Protein AF-A0A3N5Z2H6-F1 (afdb_monomer_lite)

Foldseek 3Di:
DDPVVVVVVVVVLVVQCLVCLQALPLVSNLVSFPHSVCQQAHATPPVQFHNLLNSLQRHDPVSNLVSVVVPHQQQRQTPVRGGSLVSLVVLCDDDPPDDRDPCSVVSNVSSVD

Radius of gyration: 14.47 Å; chains: 1; bounding box: 38×26×45 Å

Secondary structure (DSSP, 8-state):
--HHHHHHHHHHHHHHHHHHHHHT-HHHHHHHSS-GGGTTTSB--TTT-BHHHHHHHHS-HHHHHHHHHTT--TT---TTS--HHHHHHHTTS--TTS---S-HHHHHHHH--

pLDDT: mean 89.95, std 7.91, range [64.0, 97.81]

Structure (mmCIF, N/CA/C/O backbone):
data_AF-A0A3N5Z2H6-F1
#
_entry.id   AF-A0A3N5Z2H6-F1
#
loop_
_atom_site.group_PDB
_atom_site.id
_atom_site.type_symbol
_atom_site.label_atom_id
_atom_site.label_alt_id
_atom_site.label_comp_id
_atom_site.label_asym_id
_atom_site.label_entity_id
_atom_site.label_seq_id
_atom_site.pdbx_PDB_ins_code
_atom_site.Cartn_x
_atom_site.Cartn_y
_atom_site.Cartn_z
_atom_site.occupancy
_atom_site.B_iso_or_equiv
_atom_site.auth_seq_id
_atom_site.auth_comp_id
_atom_site.auth_asym_id
_atom_site.auth_atom_id
_atom_site.pdbx_PDB_model_num
ATOM 1 N N . MET A 1 1 ? -7.488 12.438 28.909 1.00 64.00 1 MET A N 1
ATOM 2 C CA . MET A 1 1 ? -6.252 11.927 28.304 1.00 64.00 1 MET A CA 1
ATOM 3 C C . MET A 1 1 ? -5.273 13.080 28.284 1.00 64.00 1 MET A C 1
ATOM 5 O O . MET A 1 1 ? -5.690 14.200 28.003 1.00 64.00 1 MET A O 1
ATOM 9 N N . THR A 1 2 ? -4.047 12.864 28.740 1.00 84.81 2 THR A N 1
ATOM 10 C CA . THR A 1 2 ? -3.007 13.895 28.723 1.00 84.81 2 THR A CA 1
ATOM 11 C C . THR A 1 2 ? -2.402 14.006 27.317 1.00 84.81 2 THR A C 1
ATOM 13 O O . THR A 1 2 ? -2.439 13.036 26.559 1.00 84.81 2 THR A O 1
ATOM 16 N N . PRO A 1 3 ? -1.786 15.147 26.958 1.00 84.19 3 PRO A N 1
ATOM 17 C CA . PRO A 1 3 ? -1.089 15.288 25.676 1.00 84.19 3 PRO A CA 1
ATOM 18 C C . PRO A 1 3 ? 0.053 14.277 25.469 1.00 84.19 3 PRO A C 1
ATOM 20 O O . PRO A 1 3 ? 0.494 14.055 24.347 1.00 84.19 3 PRO A O 1
ATOM 23 N N . GLU A 1 4 ? 0.583 13.699 26.549 1.00 82.81 4 GLU A N 1
ATOM 24 C CA . GLU A 1 4 ? 1.597 12.640 26.502 1.00 82.81 4 GLU A CA 1
ATOM 25 C C . GLU A 1 4 ? 0.981 11.279 26.172 1.00 82.81 4 GLU A C 1
ATOM 27 O O . GLU A 1 4 ? 1.505 10.569 25.317 1.00 82.81 4 GLU A O 1
ATOM 32 N N . GLU A 1 5 ? -0.158 10.954 26.786 1.00 85.88 5 GLU A N 1
ATOM 33 C CA . GLU A 1 5 ? -0.917 9.730 26.507 1.00 85.88 5 GLU A CA 1
ATOM 34 C C . GLU A 1 5 ? -1.391 9.676 25.047 1.00 85.88 5 GLU A C 1
ATOM 36 O O . GLU A 1 5 ? -1.283 8.631 24.410 1.00 85.88 5 GLU A O 1
ATOM 41 N N . GLU A 1 6 ? -1.843 10.806 24.492 1.00 84.31 6 GLU A N 1
ATOM 42 C CA . GLU A 1 6 ? -2.254 10.910 23.082 1.00 84.31 6 GLU A CA 1
ATOM 43 C C . GLU A 1 6 ? -1.101 10.616 22.114 1.00 84.31 6 GLU A C 1
ATOM 45 O O . GLU A 1 6 ? -1.266 9.847 21.168 1.00 84.31 6 GLU A O 1
ATOM 50 N N . ARG A 1 7 ? 0.092 11.173 22.368 1.00 84.06 7 ARG A N 1
ATOM 51 C CA . ARG A 1 7 ? 1.273 10.926 21.524 1.00 84.06 7 ARG A CA 1
ATOM 52 C C . ARG A 1 7 ? 1.747 9.478 21.590 1.00 84.06 7 ARG A C 1
ATOM 54 O O . ARG A 1 7 ? 2.150 8.936 20.564 1.00 84.06 7 ARG A O 1
ATOM 61 N N . CYS A 1 8 ? 1.715 8.859 22.771 1.00 87.25 8 CYS A N 1
ATOM 62 C CA . CYS A 1 8 ? 2.058 7.444 22.913 1.00 87.25 8 CYS A CA 1
ATOM 63 C C . CYS A 1 8 ? 1.073 6.553 22.149 1.00 87.25 8 CYS A C 1
ATOM 65 O O . CYS A 1 8 ? 1.507 5.688 21.394 1.00 87.25 8 CYS A O 1
ATOM 67 N N . ALA A 1 9 ? -0.234 6.799 22.286 1.00 86.81 9 ALA A N 1
ATOM 68 C CA . ALA A 1 9 ? -1.255 6.020 21.590 1.00 86.81 9 ALA A CA 1
ATOM 69 C C . ALA A 1 9 ? -1.117 6.106 20.058 1.00 86.81 9 ALA A C 1
ATOM 71 O O . ALA A 1 9 ? -1.240 5.091 19.370 1.00 86.81 9 ALA A O 1
ATOM 72 N N . GLU A 1 10 ? -0.809 7.292 19.527 1.00 87.25 10 GLU A N 1
ATOM 73 C CA . GLU A 1 10 ? -0.584 7.487 18.091 1.00 87.25 10 GLU A CA 1
ATOM 74 C C . GLU A 1 10 ? 0.675 6.757 17.597 1.00 87.25 10 GLU A C 1
ATOM 76 O O . GLU A 1 10 ? 0.653 6.096 16.558 1.00 87.25 10 GLU A O 1
ATOM 81 N N . ALA A 1 11 ? 1.765 6.796 18.371 1.00 88.31 11 ALA A N 1
ATOM 82 C CA . ALA A 1 11 ? 2.988 6.067 18.044 1.00 88.31 11 ALA A CA 1
ATOM 83 C C . ALA A 1 11 ? 2.769 4.543 18.028 1.00 88.31 11 ALA A C 1
ATOM 85 O O . ALA A 1 11 ? 3.215 3.867 17.102 1.00 88.31 11 ALA A O 1
ATOM 86 N N . GLU A 1 12 ? 2.035 4.004 19.005 1.00 91.31 12 GLU A N 1
ATOM 87 C CA . GLU A 1 12 ? 1.688 2.578 19.049 1.00 91.31 12 GLU A CA 1
ATOM 88 C C . GLU A 1 12 ? 0.792 2.154 17.881 1.00 91.31 12 GLU 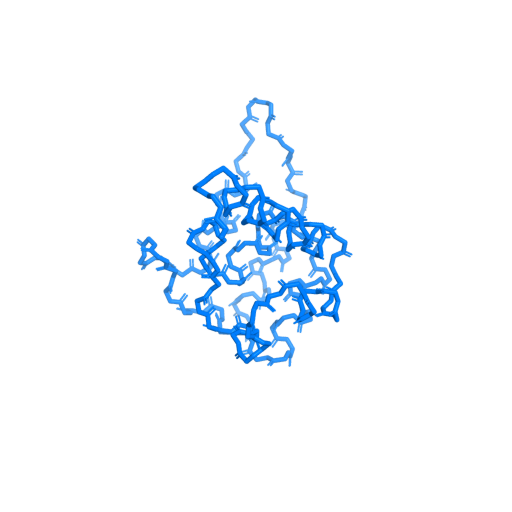A C 1
ATOM 90 O O . GLU A 1 12 ? 0.890 1.027 17.388 1.00 91.31 12 GLU A O 1
ATOM 95 N N . LYS A 1 13 ? -0.124 3.027 17.449 1.00 91.50 13 LYS A N 1
ATOM 96 C CA . LYS A 1 13 ? -0.964 2.784 16.273 1.00 91.50 13 LYS A CA 1
ATOM 97 C C . LYS A 1 13 ? -0.108 2.735 15.009 1.00 91.50 13 LYS A C 1
ATOM 99 O O . LYS A 1 13 ? -0.224 1.784 14.237 1.00 91.50 13 LYS A O 1
ATOM 104 N N . LEU A 1 14 ? 0.790 3.704 14.832 1.00 92.94 14 LEU A N 1
ATOM 105 C CA . LEU A 1 14 ? 1.719 3.736 13.704 1.00 92.94 14 LEU A CA 1
ATOM 106 C C . LEU A 1 14 ? 2.615 2.491 13.669 1.00 92.94 14 LEU A C 1
ATOM 108 O O . LEU A 1 14 ? 2.816 1.917 1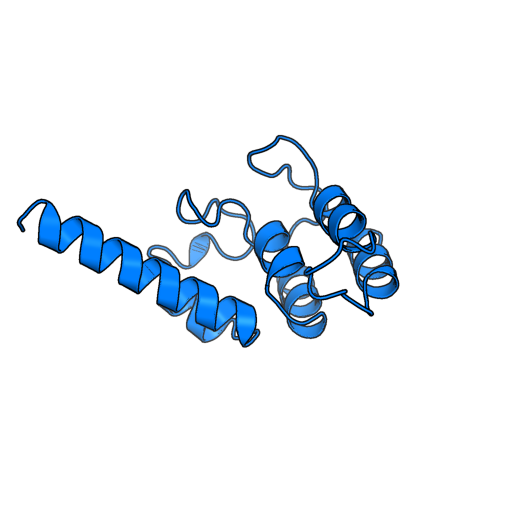2.602 1.00 92.94 14 LEU A O 1
ATOM 112 N N . GLU A 1 15 ? 3.118 2.042 14.820 1.00 94.62 15 GLU A N 1
ATOM 113 C CA . GLU A 1 15 ? 3.925 0.822 14.921 1.00 94.62 15 GLU A CA 1
ATOM 114 C C . GLU A 1 15 ? 3.139 -0.421 14.481 1.00 94.62 15 GLU A C 1
ATOM 116 O O . GLU A 1 15 ? 3.653 -1.246 13.723 1.00 94.62 15 GLU A O 1
ATOM 121 N N . ARG A 1 16 ? 1.868 -0.534 14.889 1.00 96.12 16 ARG A N 1
ATOM 122 C CA . ARG A 1 16 ? 0.982 -1.628 14.460 1.00 96.12 16 ARG A CA 1
ATOM 123 C C . ARG A 1 16 ? 0.729 -1.608 12.955 1.00 96.12 16 ARG A C 1
ATOM 125 O O . ARG A 1 16 ? 0.760 -2.664 12.324 1.00 96.12 16 ARG A O 1
ATOM 132 N N . ILE A 1 17 ? 0.505 -0.425 12.382 1.00 95.62 17 ILE A N 1
ATOM 133 C CA . ILE A 1 17 ? 0.340 -0.261 10.934 1.00 95.62 17 ILE A CA 1
ATOM 134 C C . ILE A 1 17 ? 1.629 -0.671 10.212 1.00 95.62 17 ILE A C 1
ATOM 136 O O . ILE A 1 17 ? 1.582 -1.488 9.293 1.00 95.62 17 ILE A O 1
ATOM 140 N N . ASP A 1 18 ? 2.787 -0.171 10.649 1.00 95.75 18 ASP A N 1
ATOM 141 C CA . ASP A 1 18 ? 4.075 -0.503 10.039 1.00 95.75 18 ASP A CA 1
ATOM 142 C C . ASP A 1 18 ? 4.389 -2.004 10.101 1.00 95.75 18 ASP A C 1
ATOM 144 O O . ASP A 1 18 ? 4.825 -2.591 9.109 1.00 95.75 18 ASP A O 1
ATOM 148 N N . GLU A 1 19 ? 4.138 -2.651 11.240 1.00 97.19 19 GLU A N 1
ATOM 149 C CA . GLU A 1 19 ? 4.302 -4.099 11.377 1.00 97.19 19 GLU A CA 1
ATOM 150 C C . GLU A 1 19 ? 3.401 -4.856 10.393 1.00 97.19 19 GLU A C 1
ATOM 152 O O . GLU A 1 19 ? 3.876 -5.776 9.723 1.00 97.19 19 GLU A O 1
ATOM 157 N N . ALA A 1 20 ? 2.137 -4.450 10.232 1.00 97.56 20 ALA A N 1
ATOM 158 C CA . ALA A 1 20 ? 1.233 -5.068 9.265 1.00 97.56 20 ALA A CA 1
ATOM 159 C C . ALA A 1 20 ? 1.755 -4.944 7.823 1.00 97.56 20 ALA A C 1
ATOM 161 O O . ALA A 1 20 ? 1.778 -5.934 7.086 1.00 97.56 20 ALA A O 1
ATOM 162 N N . PHE A 1 21 ? 2.264 -3.768 7.435 1.00 96.94 21 PHE A N 1
ATOM 163 C CA . PHE A 1 21 ? 2.895 -3.575 6.127 1.00 96.94 21 PHE A CA 1
ATOM 164 C C . PHE A 1 21 ? 4.144 -4.440 5.955 1.00 96.94 21 PHE A C 1
ATOM 166 O O . PHE A 1 21 ? 4.286 -5.093 4.918 1.00 96.94 21 PHE A O 1
ATOM 173 N N . ARG A 1 22 ? 5.042 -4.484 6.944 1.00 96.00 22 ARG A N 1
ATOM 174 C CA . ARG A 1 22 ? 6.273 -5.289 6.866 1.00 96.00 22 ARG A CA 1
ATOM 175 C C . ARG A 1 22 ? 5.984 -6.784 6.754 1.00 96.00 22 ARG A C 1
ATOM 177 O O . ARG A 1 22 ? 6.683 -7.482 6.022 1.00 96.00 22 ARG A O 1
ATOM 184 N N . ARG A 1 23 ? 4.946 -7.271 7.440 1.00 97.38 23 ARG A N 1
ATOM 185 C CA . ARG A 1 23 ? 4.485 -8.668 7.353 1.00 97.38 23 ARG A CA 1
ATOM 186 C C . ARG A 1 23 ? 3.711 -8.968 6.071 1.00 97.38 23 ARG A C 1
ATOM 188 O O . ARG A 1 23 ? 3.640 -10.127 5.674 1.00 97.38 23 ARG A O 1
ATOM 195 N N . GLY A 1 24 ? 3.132 -7.947 5.443 1.00 97.06 24 GLY A N 1
ATOM 196 C CA . GLY A 1 24 ? 2.190 -8.115 4.344 1.00 97.06 24 GLY A CA 1
ATOM 197 C C . GLY A 1 24 ? 0.853 -8.705 4.800 1.00 97.06 24 GLY A C 1
ATOM 198 O O . GLY A 1 24 ? 0.288 -9.554 4.115 1.00 97.06 24 GLY A O 1
ATOM 199 N N . ASP A 1 25 ? 0.378 -8.296 5.975 1.00 97.81 25 ASP A N 1
ATOM 200 C CA . ASP A 1 25 ? -0.824 -8.830 6.612 1.00 97.81 25 ASP A CA 1
ATOM 201 C C . ASP A 1 25 ? -1.994 -7.850 6.446 1.00 97.81 25 ASP A C 1
ATOM 203 O O . ASP A 1 25 ? -2.079 -6.821 7.120 1.00 97.81 25 ASP A O 1
ATOM 207 N N . LEU A 1 26 ? -2.887 -8.159 5.500 1.00 96.69 26 LEU A N 1
ATOM 208 C CA . LEU A 1 26 ? -4.009 -7.291 5.138 1.00 96.69 26 LEU A CA 1
ATOM 209 C C . LEU A 1 26 ? -5.040 -7.180 6.265 1.00 96.69 26 LEU A C 1
ATOM 211 O O . LEU A 1 26 ? -5.635 -6.118 6.455 1.00 96.69 26 LEU A O 1
ATOM 215 N N . ASP A 1 27 ? -5.251 -8.262 7.009 1.00 96.75 27 ASP A N 1
ATOM 216 C CA . ASP A 1 27 ? -6.226 -8.293 8.093 1.00 96.75 27 ASP A CA 1
ATOM 217 C C . ASP A 1 27 ? -5.690 -7.535 9.308 1.00 96.75 27 ASP A C 1
ATOM 219 O O . ASP A 1 27 ? -6.411 -6.721 9.891 1.00 96.75 27 ASP A O 1
ATOM 223 N N . ALA A 1 28 ? -4.401 -7.700 9.630 1.00 97.00 28 ALA A N 1
ATOM 224 C CA . ALA A 1 28 ? -3.741 -6.885 10.644 1.00 97.00 28 ALA A CA 1
ATOM 225 C C . ALA A 1 28 ? -3.725 -5.399 10.260 1.00 97.00 28 ALA A C 1
ATOM 227 O O . ALA A 1 28 ? -3.972 -4.554 11.118 1.00 97.00 28 ALA A O 1
ATOM 228 N N . LEU A 1 29 ? -3.503 -5.069 8.981 1.00 96.69 29 LEU A N 1
ATOM 229 C CA . LEU A 1 29 ? -3.548 -3.686 8.502 1.00 96.69 29 LEU A CA 1
ATOM 230 C C . LEU A 1 29 ? -4.937 -3.079 8.719 1.00 96.69 29 LEU A C 1
ATOM 232 O O . LEU A 1 29 ? -5.050 -2.004 9.304 1.00 96.69 29 LEU A O 1
ATOM 236 N N . ARG A 1 30 ? -5.999 -3.784 8.309 1.00 95.50 30 ARG A N 1
ATOM 237 C CA . ARG A 1 30 ? -7.391 -3.350 8.517 1.00 95.50 30 ARG A CA 1
ATOM 238 C C . ARG A 1 30 ? -7.748 -3.194 9.994 1.00 95.50 30 ARG A C 1
ATOM 240 O O . ARG A 1 30 ? -8.527 -2.310 10.322 1.00 95.50 30 ARG A O 1
ATOM 247 N N . ALA A 1 31 ? -7.195 -4.031 10.869 1.00 95.56 31 ALA A N 1
ATOM 248 C CA . ALA A 1 31 ? -7.405 -3.934 12.311 1.00 95.56 31 ALA A CA 1
ATOM 249 C C . ALA A 1 31 ? -6.601 -2.796 12.969 1.00 95.56 31 ALA A C 1
ATOM 251 O O . ALA A 1 31 ? -7.001 -2.293 14.017 1.00 95.56 31 ALA A O 1
ATOM 252 N N . ALA A 1 32 ? -5.459 -2.417 12.387 1.00 93.81 32 ALA A N 1
ATOM 253 C CA . ALA A 1 32 ? -4.580 -1.378 12.916 1.00 93.81 32 ALA A CA 1
ATOM 254 C C . ALA A 1 32 ? -5.018 0.040 12.516 1.00 93.81 32 ALA A C 1
ATOM 256 O O . ALA A 1 32 ? -4.811 0.984 13.282 1.00 93.81 32 ALA A O 1
ATOM 257 N N . VAL A 1 33 ? -5.625 0.206 11.336 1.00 92.06 33 VAL A N 1
ATOM 258 C CA . VAL A 1 33 ? -6.175 1.500 10.909 1.00 92.06 33 VAL A CA 1
ATOM 259 C C . VAL A 1 33 ? -7.451 1.843 11.682 1.00 92.06 33 VAL A C 1
ATOM 261 O O . VAL A 1 33 ? -8.235 0.972 12.048 1.00 92.06 33 VAL A O 1
ATOM 264 N N . GLY A 1 34 ? -7.679 3.139 11.918 1.00 87.69 34 GLY A N 1
ATOM 265 C CA . GLY A 1 34 ? -8.878 3.607 12.628 1.00 87.69 34 GLY A CA 1
ATOM 266 C C . GLY A 1 34 ? -10.177 3.410 11.837 1.00 87.69 34 GLY A C 1
ATOM 267 O O . GLY A 1 34 ? -11.233 3.214 12.433 1.00 87.69 34 GLY A O 1
ATOM 268 N N . ASP A 1 35 ? -10.092 3.432 10.506 1.00 91.31 35 ASP A N 1
ATOM 269 C CA . ASP A 1 35 ? -11.198 3.149 9.593 1.00 91.31 35 ASP A CA 1
ATOM 270 C C . ASP A 1 35 ? -10.732 2.147 8.521 1.00 91.31 35 ASP A C 1
ATOM 272 O O . ASP A 1 35 ? -9.943 2.516 7.651 1.00 91.31 35 ASP A O 1
ATOM 276 N N . PRO A 1 36 ? -11.207 0.888 8.539 1.00 92.62 36 PRO A N 1
ATOM 277 C CA . PRO A 1 36 ? -10.831 -0.118 7.546 1.00 92.62 36 PRO A CA 1
ATOM 278 C C . PRO A 1 36 ? -11.205 0.244 6.102 1.00 92.62 36 PRO A C 1
ATOM 280 O O . PRO A 1 36 ? -10.624 -0.319 5.173 1.00 92.62 36 PRO A O 1
ATOM 283 N N . SER A 1 37 ? -12.160 1.160 5.893 1.00 91.62 37 SER A N 1
ATOM 284 C CA . SER A 1 37 ? -12.614 1.570 4.558 1.00 91.62 37 SER A CA 1
ATOM 285 C C . SER A 1 37 ? -11.553 2.341 3.767 1.00 91.62 37 SER A C 1
ATOM 287 O O . SER A 1 37 ? -11.631 2.414 2.541 1.00 91.62 37 SER A O 1
ATOM 289 N N . VAL A 1 38 ? -10.516 2.849 4.446 1.00 91.31 38 VAL A N 1
ATOM 290 C CA . VAL A 1 38 ? -9.377 3.502 3.789 1.00 91.31 38 VAL A CA 1
ATOM 291 C C . VAL A 1 38 ? -8.476 2.508 3.054 1.00 91.31 38 VAL A C 1
ATOM 293 O O . VAL A 1 38 ? -7.664 2.909 2.230 1.00 91.31 38 VAL A O 1
ATOM 296 N N . VAL A 1 39 ? -8.596 1.202 3.300 1.00 94.62 39 VAL A N 1
ATOM 297 C CA . VAL A 1 39 ? -7.801 0.196 2.587 1.00 94.62 39 VAL A CA 1
ATOM 298 C C . VAL A 1 39 ? -8.543 -0.232 1.309 1.00 94.62 39 VAL A C 1
ATOM 300 O O . VAL A 1 39 ? -9.668 -0.720 1.419 1.00 94.62 39 VAL A O 1
ATOM 303 N N . PRO A 1 40 ? -7.943 -0.144 0.103 1.00 94.94 40 PRO A N 1
ATOM 304 C CA . PRO A 1 40 ? -6.548 0.223 -0.172 1.00 94.94 40 PRO A CA 1
ATOM 305 C C . PRO A 1 40 ? -6.313 1.662 -0.680 1.00 94.94 40 PRO A C 1
ATOM 307 O O . PRO A 1 40 ? -5.164 2.012 -0.922 1.00 94.94 40 PRO A O 1
ATOM 310 N N . ASN A 1 41 ? -7.350 2.479 -0.903 1.00 92.25 41 ASN A N 1
ATOM 311 C CA . ASN A 1 41 ? -7.218 3.752 -1.647 1.00 92.25 41 ASN A CA 1
ATOM 312 C C . ASN A 1 41 ? -7.395 5.025 -0.812 1.00 92.25 41 ASN A C 1
ATOM 314 O O . ASN A 1 41 ? -7.113 6.122 -1.289 1.00 92.25 41 ASN A O 1
ATOM 318 N N . GLY A 1 42 ? -7.916 4.908 0.402 1.00 85.88 42 GLY A N 1
ATOM 319 C CA . GLY A 1 42 ? -8.094 6.040 1.295 1.00 85.88 42 GLY A CA 1
ATOM 320 C C . GLY A 1 42 ? -6.772 6.534 1.873 1.00 85.88 42 GLY A C 1
ATOM 321 O O . GLY A 1 42 ? -5.759 5.831 1.908 1.00 85.88 42 GLY A O 1
ATOM 322 N N . ARG A 1 43 ? -6.809 7.774 2.358 1.00 84.12 43 ARG A N 1
ATOM 323 C CA . ARG A 1 43 ? -5.705 8.382 3.094 1.00 84.12 43 ARG A CA 1
ATOM 324 C C . ARG A 1 43 ? -5.615 7.738 4.481 1.00 84.12 43 ARG A C 1
ATOM 326 O O . ARG A 1 43 ? -6.587 7.766 5.233 1.00 84.12 43 ARG A O 1
ATOM 333 N N . MET A 1 44 ? -4.464 7.152 4.794 1.00 86.69 44 MET A N 1
ATOM 334 C CA . MET A 1 44 ? -4.136 6.651 6.132 1.00 86.69 44 MET A CA 1
ATOM 335 C C . MET A 1 44 ? -3.658 7.798 7.035 1.00 86.69 44 MET A C 1
ATOM 337 O O . MET A 1 44 ? -3.726 8.965 6.653 1.00 86.69 44 MET A O 1
ATOM 341 N N . ASP A 1 45 ? -3.169 7.480 8.236 1.00 86.94 45 ASP A N 1
ATOM 342 C CA . ASP A 1 45 ? -2.548 8.467 9.125 1.00 86.94 45 ASP A CA 1
ATOM 343 C C . ASP A 1 45 ? -1.453 9.271 8.410 1.00 86.94 45 ASP A C 1
ATOM 345 O O . ASP A 1 45 ? -0.778 8.759 7.515 1.00 86.94 45 ASP A O 1
ATOM 349 N N . ASP A 1 46 ? -1.241 10.522 8.829 1.00 83.19 46 ASP A N 1
ATOM 350 C CA . ASP A 1 46 ? -0.386 11.495 8.127 1.00 83.19 46 ASP A CA 1
ATOM 351 C C . ASP A 1 46 ? 1.062 11.026 7.910 1.00 83.19 46 ASP A C 1
ATOM 353 O O . ASP A 1 46 ? 1.737 11.486 6.993 1.00 83.19 46 ASP A O 1
ATOM 357 N N . THR A 1 47 ? 1.542 10.091 8.733 1.00 84.75 47 THR A N 1
ATOM 358 C CA . THR A 1 47 ? 2.889 9.511 8.594 1.00 84.75 47 THR A CA 1
ATOM 359 C C . THR A 1 47 ? 2.956 8.421 7.515 1.00 84.75 47 THR A C 1
ATOM 361 O O . THR A 1 47 ? 4.025 8.149 6.969 1.00 84.75 47 THR A O 1
ATOM 364 N N . VAL A 1 48 ? 1.828 7.775 7.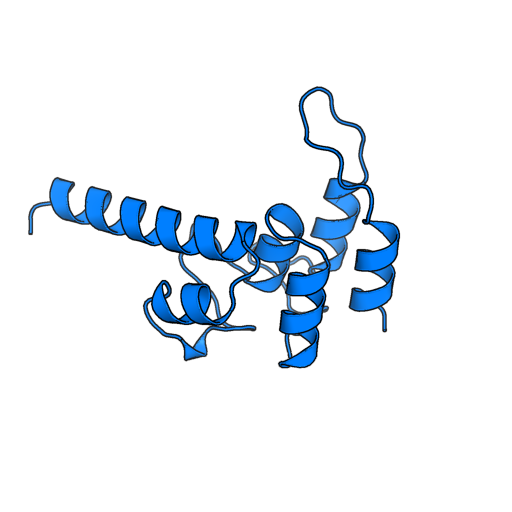218 1.00 88.94 48 VAL A N 1
ATOM 365 C CA . VAL A 1 48 ? 1.704 6.685 6.240 1.00 88.94 48 VAL A CA 1
ATOM 366 C C . VAL A 1 48 ? 1.250 7.232 4.886 1.00 88.94 48 VAL A C 1
ATOM 368 O O . VAL A 1 48 ? 1.826 6.879 3.857 1.00 88.94 48 VAL A O 1
ATOM 371 N N . GLY A 1 49 ? 0.242 8.110 4.884 1.00 89.44 49 GLY A N 1
ATOM 372 C CA . GLY A 1 49 ? -0.310 8.734 3.684 1.00 89.44 49 GLY A CA 1
ATOM 373 C C . GLY A 1 49 ? -1.022 7.726 2.779 1.00 89.44 49 GLY A C 1
ATOM 374 O O . GLY A 1 49 ? -2.093 7.218 3.116 1.00 89.44 49 GLY A O 1
ATOM 375 N N . SER A 1 50 ? -0.436 7.440 1.614 1.00 92.69 50 SER A N 1
ATOM 376 C CA . SER A 1 50 ? -0.986 6.493 0.634 1.00 92.69 50 SER A CA 1
ATOM 377 C C . SER A 1 50 ? -0.611 5.047 0.968 1.00 92.69 50 SER A C 1
ATOM 379 O O . SER A 1 50 ? 0.568 4.697 1.053 1.00 92.69 50 SER A O 1
ATOM 381 N N . CYS A 1 51 ? -1.623 4.180 1.076 1.00 94.12 51 CYS A N 1
ATOM 382 C CA . CYS A 1 51 ? -1.453 2.752 1.356 1.00 94.12 51 CYS A CA 1
ATOM 383 C C . CYS A 1 51 ? -0.522 2.062 0.350 1.00 94.12 51 CYS A C 1
ATOM 385 O O . CYS A 1 51 ? 0.397 1.339 0.738 1.00 94.12 51 CYS A O 1
ATOM 387 N N . LEU A 1 52 ? -0.752 2.274 -0.951 1.00 95.00 52 LEU A N 1
ATOM 388 C CA . LEU A 1 52 ? 0.017 1.602 -1.995 1.00 95.00 52 LEU A CA 1
ATOM 389 C C . LEU A 1 52 ? 1.464 2.112 -2.041 1.00 95.00 52 LEU A C 1
ATOM 391 O O . LEU A 1 52 ? 2.390 1.314 -2.173 1.00 95.00 52 LEU A O 1
ATOM 395 N N . VAL A 1 53 ? 1.679 3.417 -1.850 1.00 94.38 53 VAL A N 1
ATOM 396 C CA . VAL A 1 53 ? 3.030 3.997 -1.769 1.00 94.38 53 VAL A CA 1
ATOM 397 C C . VAL A 1 53 ? 3.788 3.459 -0.560 1.00 94.38 53 VAL A C 1
ATOM 399 O O . VAL A 1 53 ? 4.940 3.045 -0.692 1.00 94.38 53 VAL A O 1
ATOM 402 N N . TYR A 1 54 ? 3.148 3.391 0.605 1.00 94.44 54 TYR A N 1
ATOM 403 C CA . TYR A 1 54 ? 3.790 2.868 1.806 1.00 94.44 54 TYR A CA 1
ATOM 404 C C . TYR A 1 54 ? 4.132 1.376 1.674 1.00 94.44 54 TYR A C 1
ATOM 406 O O . TYR A 1 54 ? 5.240 0.959 2.027 1.00 94.44 54 TYR A O 1
ATOM 414 N N . ALA A 1 55 ? 3.249 0.579 1.060 1.00 95.44 55 ALA A N 1
ATOM 415 C CA . ALA A 1 55 ? 3.543 -0.811 0.712 1.00 95.44 55 ALA A CA 1
ATOM 416 C C . ALA A 1 55 ? 4.765 -0.923 -0.216 1.00 95.44 55 ALA A C 1
ATOM 418 O O . ALA A 1 55 ? 5.624 -1.789 -0.025 1.00 95.44 55 ALA A O 1
ATOM 419 N N . ILE A 1 56 ? 4.913 -0.002 -1.174 1.00 94.62 56 ILE A N 1
ATOM 420 C CA . ILE A 1 56 ? 6.092 0.093 -2.046 1.00 94.62 56 ILE A CA 1
ATOM 421 C C . ILE A 1 56 ? 7.360 0.531 -1.288 1.00 94.62 56 ILE A C 1
ATOM 423 O O . ILE A 1 56 ? 8.449 0.365 -1.816 1.00 94.62 56 ILE A O 1
ATOM 427 N N . TYR A 1 57 ? 7.310 0.973 -0.039 1.00 92.06 57 TYR A N 1
ATOM 428 C CA . TYR A 1 57 ? 8.538 1.161 0.743 1.00 92.06 57 TYR A CA 1
ATOM 429 C C . TYR A 1 57 ? 8.800 0.036 1.741 1.00 92.06 57 TYR A C 1
ATOM 431 O O . TYR A 1 57 ? 9.955 -0.302 1.995 1.00 92.06 57 TYR A O 1
ATOM 439 N N . ARG A 1 58 ? 7.746 -0.552 2.313 1.00 93.38 58 ARG A N 1
ATOM 440 C CA . ARG A 1 58 ? 7.863 -1.375 3.528 1.00 93.38 58 ARG A CA 1
ATOM 441 C C . ARG A 1 58 ? 7.510 -2.843 3.348 1.00 93.38 58 ARG A C 1
ATOM 443 O O . ARG A 1 58 ? 7.944 -3.659 4.155 1.00 93.38 58 ARG 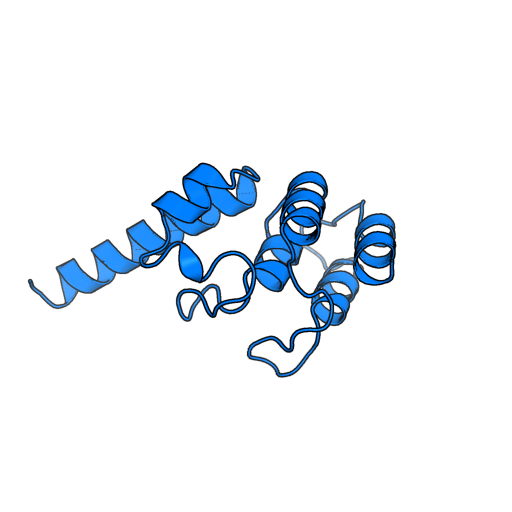A O 1
ATOM 450 N N . SER A 1 59 ? 6.760 -3.186 2.306 1.00 95.75 59 SER A N 1
ATOM 451 C CA . SER A 1 59 ? 6.139 -4.507 2.182 1.00 95.75 59 SER A CA 1
ATOM 452 C C . SER A 1 59 ? 6.823 -5.434 1.177 1.00 95.75 59 SER A C 1
ATOM 454 O O . SER A 1 59 ? 7.521 -4.964 0.277 1.00 95.75 59 SER A O 1
ATOM 456 N N . PRO A 1 60 ? 6.592 -6.753 1.276 1.00 95.88 60 PRO A N 1
ATOM 457 C CA . PRO A 1 60 ? 6.934 -7.701 0.219 1.00 95.88 60 PRO A CA 1
ATOM 458 C C . PRO A 1 60 ? 6.097 -7.474 -1.051 1.00 95.88 60 PRO A C 1
ATOM 460 O O . PRO A 1 60 ? 4.929 -7.088 -0.965 1.00 95.88 60 PRO A O 1
ATOM 463 N N . LEU A 1 61 ? 6.634 -7.833 -2.224 1.00 95.94 61 LEU A N 1
ATOM 464 C CA . LEU A 1 61 ? 5.907 -7.798 -3.505 1.00 95.94 61 LEU A CA 1
ATOM 465 C C . LEU A 1 61 ? 4.542 -8.503 -3.458 1.00 95.94 61 LEU A C 1
ATOM 467 O O . LEU A 1 61 ? 3.587 -8.030 -4.070 1.00 95.94 61 LEU A O 1
ATOM 471 N N . ALA A 1 62 ? 4.433 -9.625 -2.740 1.00 96.88 62 ALA A N 1
ATOM 472 C CA . ALA A 1 62 ? 3.177 -10.364 -2.615 1.00 96.88 62 ALA A CA 1
ATOM 473 C C . ALA A 1 62 ? 2.055 -9.501 -2.016 1.00 96.88 62 ALA A C 1
ATOM 475 O O . ALA A 1 62 ? 0.929 -9.544 -2.496 1.00 96.88 62 ALA A O 1
ATOM 476 N N . PHE A 1 63 ? 2.377 -8.657 -1.036 1.00 97.75 63 PHE A N 1
ATOM 477 C CA . PHE A 1 63 ? 1.397 -7.765 -0.430 1.00 97.75 63 PHE A CA 1
ATOM 478 C C . PHE A 1 63 ? 0.975 -6.641 -1.376 1.00 97.75 63 PHE A C 1
ATOM 480 O O . PHE A 1 63 ? -0.205 -6.322 -1.466 1.00 97.75 63 PHE A O 1
ATOM 487 N N . ILE A 1 64 ? 1.925 -6.086 -2.138 1.00 97.06 64 ILE A N 1
ATOM 488 C CA . ILE A 1 64 ? 1.637 -5.090 -3.181 1.00 97.06 64 ILE A CA 1
ATOM 489 C C . ILE A 1 64 ? 0.658 -5.681 -4.206 1.00 97.06 64 ILE A C 1
ATOM 491 O O . ILE A 1 64 ? -0.317 -5.028 -4.570 1.00 97.06 64 ILE A O 1
ATOM 495 N N . ARG A 1 65 ? 0.864 -6.940 -4.619 1.00 97.12 65 ARG A N 1
ATOM 496 C CA . ARG A 1 65 ? -0.071 -7.658 -5.500 1.00 97.12 65 ARG A CA 1
ATOM 497 C C . ARG A 1 65 ? -1.449 -7.801 -4.871 1.00 97.12 65 ARG A C 1
ATOM 499 O O . ARG A 1 65 ? -2.423 -7.452 -5.522 1.00 97.12 65 ARG A O 1
ATOM 506 N N . SER A 1 66 ? -1.532 -8.232 -3.614 1.00 97.50 66 SER A N 1
ATOM 507 C CA . SER A 1 66 ? -2.817 -8.361 -2.922 1.00 97.50 66 SER A CA 1
ATOM 508 C C . SER A 1 66 ? -3.562 -7.031 -2.811 1.00 97.50 66 SER A C 1
ATOM 510 O O . SER A 1 66 ? -4.775 -7.009 -2.989 1.00 97.50 66 SER A O 1
ATOM 512 N N . LEU A 1 67 ? -2.863 -5.916 -2.567 1.00 96.81 67 LEU A N 1
ATOM 513 C CA . LEU A 1 67 ? -3.479 -4.585 -2.573 1.00 96.81 67 LEU A CA 1
ATOM 514 C C . LEU A 1 67 ? -4.059 -4.240 -3.954 1.00 96.81 67 LEU A C 1
ATOM 516 O O . LEU A 1 67 ? -5.201 -3.795 -4.037 1.00 96.81 67 LEU A O 1
ATOM 520 N N . LEU A 1 68 ? -3.315 -4.489 -5.035 1.00 97.00 68 LEU A N 1
ATOM 521 C CA . LEU A 1 68 ? -3.797 -4.277 -6.407 1.00 97.00 68 LEU A CA 1
ATOM 522 C C . LEU A 1 68 ? -4.994 -5.184 -6.741 1.00 97.00 68 LEU A C 1
ATOM 524 O O . LEU A 1 68 ? -5.975 -4.720 -7.316 1.00 97.00 68 LEU A O 1
ATOM 528 N N . GLU A 1 69 ? -4.964 -6.449 -6.320 1.00 96.19 69 GLU A N 1
ATOM 529 C CA . GLU A 1 69 ? -6.051 -7.420 -6.521 1.00 96.19 69 GLU A CA 1
ATOM 530 C C . GLU A 1 69 ? -7.362 -6.994 -5.845 1.00 96.19 69 GLU A C 1
ATOM 532 O O . GLU A 1 69 ? -8.438 -7.229 -6.394 1.00 96.19 69 GLU A O 1
ATOM 537 N N . ILE A 1 70 ? -7.293 -6.335 -4.682 1.00 96.31 70 ILE A N 1
ATOM 538 C CA . ILE A 1 70 ? -8.476 -5.786 -3.999 1.00 96.31 70 ILE A CA 1
ATOM 539 C C . ILE A 1 70 ? -8.864 -4.379 -4.489 1.00 96.31 70 ILE A C 1
ATOM 541 O O . ILE A 1 70 ? -9.742 -3.750 -3.896 1.00 96.31 70 ILE A O 1
ATOM 545 N N . GLY A 1 71 ? -8.237 -3.886 -5.562 1.00 95.50 71 GLY A N 1
ATOM 546 C CA . GLY A 1 71 ? -8.603 -2.637 -6.230 1.00 95.50 71 GLY A CA 1
ATOM 547 C C . GLY A 1 71 ? -7.792 -1.411 -5.816 1.00 95.50 71 GLY A C 1
ATOM 548 O O . GLY A 1 71 ? -8.310 -0.298 -5.920 1.00 95.50 71 GLY A O 1
ATOM 549 N N . ALA A 1 72 ? -6.554 -1.577 -5.336 1.00 95.75 72 ALA A N 1
ATOM 550 C CA . ALA A 1 72 ? -5.646 -0.441 -5.186 1.00 95.75 72 ALA A CA 1
ATOM 551 C C . ALA A 1 72 ? -5.398 0.215 -6.550 1.00 95.75 72 ALA A C 1
ATOM 553 O O . ALA A 1 72 ? -5.067 -0.476 -7.511 1.00 95.75 72 ALA A O 1
ATOM 554 N N . ASP A 1 73 ? -5.546 1.534 -6.631 1.00 94.00 73 ASP A N 1
ATOM 555 C CA . ASP A 1 73 ? -5.299 2.284 -7.860 1.00 94.00 73 ASP A CA 1
ATOM 556 C C . ASP A 1 73 ? -3.787 2.543 -8.025 1.00 94.00 73 ASP A C 1
ATOM 558 O O . ASP A 1 73 ? -3.209 3.313 -7.249 1.00 94.00 73 ASP A O 1
ATOM 562 N N . PRO A 1 74 ? -3.119 1.939 -9.030 1.00 94.69 74 PRO A N 1
ATOM 563 C CA . PRO A 1 74 ? -1.687 2.131 -9.251 1.00 94.69 74 PRO A CA 1
ATOM 564 C C . PRO A 1 74 ? -1.326 3.542 -9.742 1.00 94.69 74 PRO A C 1
ATOM 566 O O . PRO A 1 74 ? -0.142 3.885 -9.766 1.00 94.69 74 PRO A O 1
ATOM 569 N N . ASN A 1 75 ? -2.317 4.358 -10.118 1.00 92.44 75 ASN A N 1
ATOM 570 C CA . ASN A 1 75 ? -2.148 5.713 -10.638 1.00 92.44 75 ASN A CA 1
ATOM 571 C C . ASN A 1 75 ? -2.678 6.804 -9.698 1.00 92.44 75 ASN A C 1
ATOM 573 O O . ASN A 1 75 ? -2.531 7.987 -10.017 1.00 92.44 75 ASN A O 1
ATOM 577 N N . ALA A 1 76 ? -3.274 6.443 -8.557 1.00 88.06 76 ALA A N 1
ATOM 578 C CA . ALA A 1 76 ? -3.780 7.428 -7.608 1.00 88.06 76 ALA A CA 1
ATOM 579 C C . ALA A 1 76 ? -2.632 8.312 -7.092 1.00 88.06 76 ALA A C 1
ATOM 581 O O . ALA A 1 76 ? -1.605 7.781 -6.665 1.00 88.06 76 ALA A O 1
ATOM 582 N N . PRO A 1 77 ? -2.769 9.649 -7.110 1.00 83.12 77 PRO A N 1
ATOM 583 C CA . PRO A 1 77 ? -1.724 10.526 -6.605 1.00 83.12 77 PRO A CA 1
ATOM 584 C C . PRO A 1 77 ? -1.540 10.319 -5.098 1.00 83.12 77 PRO A C 1
ATOM 586 O O . PRO A 1 77 ? -2.513 10.286 -4.342 1.00 83.12 77 PRO A O 1
ATOM 589 N N . ALA A 1 78 ? -0.287 10.199 -4.664 1.00 86.06 78 ALA A N 1
ATOM 590 C CA . ALA A 1 78 ? 0.068 10.267 -3.255 1.00 86.06 78 ALA A CA 1
ATOM 591 C C . ALA A 1 78 ? 0.059 11.723 -2.761 1.00 86.06 78 ALA A C 1
ATOM 593 O O . ALA A 1 78 ? -0.199 12.666 -3.512 1.00 86.06 78 ALA A O 1
ATOM 594 N N . ASP A 1 79 ? 0.384 11.910 -1.486 1.00 84.56 79 ASP A N 1
ATOM 595 C CA . ASP A 1 79 ? 0.441 13.220 -0.827 1.00 84.56 79 ASP A CA 1
ATOM 596 C C . ASP A 1 79 ? 1.430 14.198 -1.478 1.00 84.56 79 ASP A C 1
ATOM 598 O O . ASP A 1 79 ? 1.249 15.412 -1.415 1.00 84.56 79 ASP A O 1
ATOM 602 N N . ASP A 1 80 ? 2.470 13.668 -2.120 1.00 82.19 80 ASP A N 1
ATOM 603 C CA . ASP A 1 80 ? 3.463 14.424 -2.883 1.00 82.19 80 ASP A CA 1
ATOM 604 C C . ASP A 1 80 ? 3.000 14.764 -4.316 1.00 82.19 80 ASP A C 1
ATOM 606 O O . ASP A 1 80 ? 3.725 15.421 -5.065 1.00 82.19 80 ASP A O 1
ATOM 610 N N . GLY A 1 81 ? 1.788 14.348 -4.696 1.00 87.00 81 GLY A N 1
ATOM 611 C CA . GLY A 1 81 ? 1.198 14.538 -6.018 1.00 87.00 81 GLY A CA 1
ATOM 612 C C . GLY A 1 81 ? 1.694 13.550 -7.076 1.00 87.00 81 GLY A C 1
ATOM 613 O O . GLY A 1 81 ? 1.283 13.654 -8.234 1.00 87.00 81 GLY A O 1
ATOM 614 N N . PHE A 1 82 ? 2.556 12.598 -6.713 1.00 88.94 82 PHE A N 1
ATOM 615 C CA . PHE A 1 82 ? 3.116 11.625 -7.642 1.00 88.94 82 PHE A CA 1
ATOM 616 C C . PHE A 1 82 ? 2.383 10.278 -7.575 1.00 88.94 82 PHE A C 1
ATOM 618 O O . PHE A 1 82 ? 1.895 9.880 -6.518 1.00 88.94 82 PHE A O 1
ATOM 625 N N . PRO A 1 83 ? 2.304 9.536 -8.694 1.00 91.81 83 PRO A N 1
ATOM 626 C CA . PRO A 1 83 ? 1.741 8.194 -8.683 1.00 91.81 83 PRO A CA 1
ATOM 627 C C . PRO A 1 83 ? 2.695 7.189 -8.001 1.00 91.81 83 PRO A C 1
ATOM 629 O O . PRO A 1 83 ? 3.917 7.389 -8.020 1.00 91.81 83 PRO A O 1
ATOM 632 N N . PRO A 1 84 ? 2.174 6.052 -7.496 1.00 92.62 84 PRO A N 1
ATOM 633 C CA . PRO A 1 84 ? 2.937 4.963 -6.880 1.00 92.62 84 PRO A CA 1
ATOM 634 C C . PRO A 1 84 ? 4.171 4.497 -7.660 1.00 92.62 84 PRO A C 1
ATOM 636 O O . PRO A 1 84 ? 5.168 4.082 -7.066 1.00 92.62 84 PRO A O 1
ATOM 639 N N . LEU A 1 85 ? 4.154 4.623 -8.988 1.00 93.06 85 LEU A N 1
ATOM 640 C CA . LEU A 1 85 ? 5.294 4.317 -9.852 1.00 93.06 85 LEU A CA 1
ATOM 641 C C . LEU A 1 85 ? 6.578 5.076 -9.457 1.00 93.06 85 LEU A C 1
ATOM 643 O O . LEU A 1 85 ? 7.673 4.516 -9.525 1.00 93.06 85 LEU A O 1
ATOM 647 N N . ILE A 1 86 ? 6.462 6.332 -9.011 1.00 92.38 86 ILE A N 1
ATOM 648 C CA . ILE A 1 86 ? 7.615 7.155 -8.610 1.00 92.38 86 ILE A CA 1
ATOM 649 C C . ILE A 1 86 ? 8.283 6.603 -7.343 1.00 92.38 86 ILE A C 1
ATOM 651 O O . ILE A 1 86 ? 9.516 6.625 -7.232 1.00 92.38 86 ILE A O 1
ATOM 655 N N . ALA A 1 87 ? 7.501 6.031 -6.424 1.00 90.81 87 ALA A N 1
ATOM 656 C CA . ALA A 1 87 ? 8.031 5.351 -5.246 1.00 90.81 87 ALA A CA 1
ATOM 657 C C . ALA A 1 87 ? 8.855 4.115 -5.639 1.00 90.81 87 ALA A C 1
ATOM 659 O O . ALA A 1 87 ? 9.986 3.952 -5.179 1.00 90.81 87 ALA A O 1
ATOM 660 N N . ALA A 1 88 ? 8.347 3.296 -6.569 1.00 92.44 88 ALA A N 1
ATOM 661 C CA . ALA A 1 88 ? 9.048 2.100 -7.041 1.00 92.44 88 ALA A CA 1
ATOM 662 C C . ALA A 1 88 ? 10.403 2.444 -7.686 1.00 92.44 88 ALA A C 1
ATOM 664 O O . ALA A 1 88 ? 11.420 1.824 -7.374 1.00 92.44 88 ALA A O 1
ATOM 665 N N . LEU A 1 89 ? 10.441 3.486 -8.522 1.00 90.88 89 LEU A N 1
ATOM 666 C CA . LEU A 1 89 ? 11.677 3.970 -9.150 1.00 90.88 89 LEU A CA 1
ATOM 667 C C . LEU A 1 89 ? 12.683 4.524 -8.130 1.00 90.88 89 LEU A C 1
ATOM 669 O O . LEU A 1 89 ? 13.894 4.394 -8.316 1.00 90.88 89 LEU A O 1
ATOM 673 N N . SER A 1 90 ? 12.205 5.109 -7.032 1.00 87.44 90 SER A N 1
ATOM 674 C CA . SER A 1 90 ? 13.069 5.621 -5.962 1.00 87.44 90 SER A CA 1
ATOM 675 C C . SER A 1 90 ? 13.791 4.500 -5.206 1.00 87.44 90 SER A C 1
ATOM 677 O O . SER A 1 90 ? 14.918 4.705 -4.753 1.00 87.44 90 SER A O 1
ATOM 679 N N . CYS A 1 91 ? 13.195 3.305 -5.141 1.00 84.62 91 CYS A N 1
ATOM 680 C CA . CYS A 1 91 ? 13.801 2.104 -4.560 1.00 84.62 91 CYS A CA 1
ATOM 681 C C . CYS A 1 91 ? 14.849 1.427 -5.462 1.00 84.62 91 CYS A C 1
ATOM 683 O O . CYS A 1 91 ? 15.567 0.550 -4.986 1.00 84.62 91 CYS A O 1
ATOM 685 N N . ALA A 1 92 ? 14.956 1.814 -6.740 1.00 79.06 92 ALA A N 1
ATOM 686 C CA . ALA A 1 92 ? 15.902 1.217 -7.688 1.00 79.06 92 ALA A CA 1
ATOM 687 C C . ALA A 1 92 ? 17.356 1.667 -7.473 1.00 79.06 92 ALA A C 1
ATOM 689 O O . ALA A 1 92 ? 18.286 1.030 -7.967 1.00 79.06 92 ALA A O 1
ATOM 690 N N . ARG A 1 93 ? 17.561 2.805 -6.796 1.00 72.38 93 ARG A N 1
ATOM 691 C CA . ARG A 1 93 ? 18.892 3.399 -6.642 1.00 72.38 93 ARG A CA 1
ATOM 692 C C . ARG A 1 93 ? 19.680 2.689 -5.548 1.00 72.38 93 ARG A C 1
ATOM 694 O O . ARG A 1 93 ? 19.240 2.625 -4.403 1.00 72.38 93 ARG A O 1
ATOM 701 N N . ASP A 1 94 ? 20.898 2.278 -5.884 1.00 66.50 94 ASP A N 1
ATOM 702 C CA . ASP A 1 94 ? 21.882 1.825 -4.905 1.00 66.50 94 ASP A CA 1
ATOM 703 C C . ASP A 1 94 ? 22.400 3.036 -4.111 1.00 66.50 94 ASP A C 1
ATOM 705 O O . ASP A 1 94 ? 23.322 3.740 -4.525 1.00 66.50 94 ASP A O 1
ATOM 709 N N . ALA A 1 95 ? 21.762 3.316 -2.973 1.00 67.81 95 ALA A N 1
ATOM 710 C CA . ALA A 1 95 ? 22.227 4.306 -2.009 1.00 67.81 95 ALA A CA 1
ATOM 711 C C . ALA A 1 95 ? 22.982 3.609 -0.859 1.00 67.81 95 ALA A C 1
ATOM 713 O O . ALA A 1 95 ? 22.486 2.612 -0.325 1.00 67.81 95 ALA A O 1
ATOM 714 N N . PRO A 1 96 ? 24.154 4.117 -0.431 1.00 67.69 96 PRO A N 1
ATOM 715 C CA . PRO A 1 96 ? 24.880 3.553 0.704 1.00 67.69 96 PRO A CA 1
ATOM 716 C C . PRO A 1 96 ? 24.00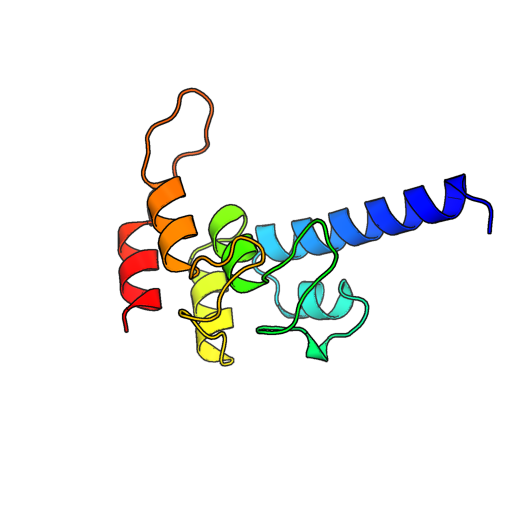4 3.517 1.964 1.00 67.69 96 PRO A C 1
ATOM 718 O O . PRO A 1 96 ? 23.506 4.551 2.403 1.00 67.69 96 PRO A O 1
ATOM 721 N N . GLY A 1 97 ? 23.823 2.329 2.547 1.00 68.75 97 GLY A N 1
ATOM 722 C CA . GLY A 1 97 ? 23.035 2.132 3.771 1.00 68.75 97 GLY A CA 1
ATOM 723 C C . GLY A 1 97 ? 21.533 1.895 3.566 1.00 68.75 97 GLY A C 1
ATOM 724 O O . GLY A 1 97 ? 20.838 1.649 4.548 1.00 68.75 97 GLY A O 1
ATOM 725 N N . ALA A 1 98 ? 21.025 1.917 2.329 1.00 65.31 98 ALA A N 1
ATOM 726 C CA . ALA A 1 98 ? 19.643 1.541 2.039 1.00 65.31 98 ALA A CA 1
ATOM 727 C C . ALA A 1 98 ? 19.516 0.029 1.789 1.00 65.31 98 ALA A C 1
ATOM 729 O O . ALA A 1 98 ? 20.349 -0.577 1.112 1.00 65.31 98 ALA A O 1
ATOM 730 N N . ALA A 1 99 ? 18.447 -0.586 2.303 1.00 64.31 99 ALA A N 1
ATOM 731 C CA . ALA A 1 99 ? 18.078 -1.944 1.920 1.00 64.31 99 ALA A CA 1
ATOM 732 C C . ALA A 1 99 ? 17.624 -1.934 0.453 1.00 64.31 99 ALA A C 1
ATOM 734 O 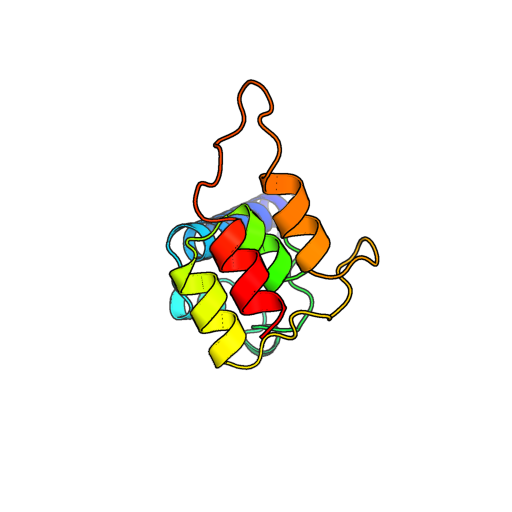O . ALA A 1 99 ? 16.573 -1.385 0.119 1.00 64.31 99 ALA A O 1
ATOM 735 N N . ARG A 1 100 ? 18.441 -2.509 -0.434 1.00 73.75 100 ARG A N 1
ATOM 736 C CA . ARG A 1 100 ? 18.130 -2.609 -1.862 1.00 73.75 100 ARG A CA 1
ATOM 737 C C . ARG A 1 100 ? 16.942 -3.545 -2.061 1.00 73.75 100 ARG A C 1
ATOM 739 O O . ARG A 1 100 ? 17.032 -4.726 -1.722 1.00 73.75 100 ARG A O 1
ATOM 746 N N . ARG A 1 101 ? 15.861 -3.052 -2.668 1.00 85.38 101 ARG A N 1
ATOM 747 C CA . ARG A 1 101 ? 14.825 -3.939 -3.206 1.00 85.38 101 ARG A CA 1
ATOM 748 C C . ARG A 1 101 ? 15.326 -4.614 -4.472 1.00 85.38 101 ARG A C 1
ATOM 750 O O . ARG A 1 101 ? 15.833 -3.958 -5.376 1.00 85.38 101 ARG A O 1
ATOM 757 N N . THR A 1 102 ? 15.196 -5.933 -4.528 1.00 88.81 102 THR A N 1
ATOM 758 C CA . THR A 1 102 ? 15.633 -6.743 -5.676 1.00 88.81 102 THR A CA 1
ATOM 759 C C . THR A 1 102 ? 14.512 -7.021 -6.672 1.00 88.81 102 THR A C 1
ATOM 761 O O . THR A 1 102 ? 14.779 -7.586 -7.722 1.00 88.81 102 THR A O 1
ATOM 764 N N . ASP A 1 103 ? 13.281 -6.641 -6.338 1.00 91.88 103 ASP A N 1
ATOM 765 C CA . ASP A 1 103 ? 12.030 -6.938 -7.040 1.00 91.88 103 ASP A CA 1
ATOM 766 C C . ASP A 1 103 ? 11.391 -5.690 -7.679 1.00 91.88 103 ASP A C 1
ATOM 768 O O . ASP A 1 103 ? 10.193 -5.663 -7.962 1.00 91.88 103 ASP A O 1
ATOM 772 N N . VAL A 1 104 ? 12.177 -4.627 -7.902 1.00 92.50 104 VAL A N 1
ATOM 773 C CA . VAL A 1 104 ? 11.669 -3.367 -8.471 1.00 92.50 104 VAL A CA 1
ATOM 774 C C . VAL A 1 104 ? 11.073 -3.583 -9.861 1.00 92.50 104 VAL A C 1
ATOM 776 O O . VAL A 1 104 ? 9.998 -3.059 -10.138 1.00 92.50 104 VAL A O 1
ATOM 779 N N . ASP A 1 105 ? 11.709 -4.390 -10.713 1.00 93.12 105 ASP A N 1
ATOM 780 C CA . ASP A 1 105 ? 11.195 -4.682 -12.056 1.00 93.12 105 ASP A CA 1
ATOM 781 C C . ASP A 1 105 ? 9.816 -5.356 -11.998 1.00 93.12 105 ASP A C 1
ATOM 783 O O . ASP A 1 105 ? 8.919 -5.025 -12.775 1.00 93.12 105 ASP A O 1
ATOM 787 N N . GLU A 1 106 ? 9.606 -6.275 -11.055 1.00 95.12 106 GLU A N 1
ATOM 788 C CA . GLU A 1 106 ? 8.306 -6.901 -10.826 1.00 95.12 106 GLU A CA 1
ATOM 789 C C . GLU A 1 106 ? 7.268 -5.903 -10.314 1.00 95.12 106 GLU A C 1
ATOM 791 O O . GLU A 1 106 ? 6.121 -5.968 -10.758 1.00 95.12 106 GLU A O 1
ATOM 796 N N . ILE A 1 107 ? 7.654 -4.981 -9.426 1.00 94.62 107 ILE A N 1
ATOM 797 C CA . ILE A 1 107 ? 6.767 -3.912 -8.946 1.00 94.62 107 ILE A CA 1
ATOM 798 C C . ILE A 1 107 ? 6.330 -3.026 -10.117 1.00 94.62 107 ILE A C 1
ATOM 800 O O . ILE A 1 107 ? 5.141 -2.764 -10.281 1.00 94.62 107 ILE A O 1
ATOM 804 N N . LEU A 1 108 ? 7.263 -2.611 -10.976 1.00 94.69 108 LEU A N 1
ATOM 805 C CA . LEU A 1 108 ? 6.939 -1.808 -12.156 1.00 94.69 108 LEU A CA 1
ATOM 806 C C . LEU A 1 108 ? 5.971 -2.552 -13.083 1.00 94.69 108 LEU A C 1
ATOM 808 O O . LEU A 1 108 ? 5.003 -1.962 -13.553 1.00 94.69 108 LEU A O 1
ATOM 812 N N . ARG A 1 109 ? 6.179 -3.857 -13.305 1.00 95.00 109 ARG A N 1
ATOM 813 C CA . ARG A 1 109 ? 5.265 -4.663 -14.128 1.00 95.00 109 ARG A CA 1
ATOM 814 C C . ARG A 1 109 ? 3.853 -4.726 -13.554 1.00 95.00 109 ARG A C 1
ATOM 816 O O . ARG A 1 109 ? 2.917 -4.688 -14.337 1.00 95.00 109 ARG A O 1
ATOM 823 N N . VAL A 1 110 ? 3.683 -4.847 -12.234 1.00 94.69 110 VAL A N 1
ATOM 824 C CA . VAL A 1 110 ? 2.332 -4.926 -11.642 1.00 94.69 110 VAL A CA 1
ATOM 825 C C . VAL A 1 110 ? 1.622 -3.583 -11.588 1.00 94.69 110 VAL A C 1
ATOM 827 O O . VAL A 1 110 ? 0.404 -3.558 -11.673 1.00 94.69 110 VAL A O 1
ATOM 830 N N . LEU A 1 111 ? 2.359 -2.476 -11.474 1.00 93.12 111 LEU A N 1
ATOM 831 C CA . LEU A 1 111 ? 1.773 -1.134 -11.501 1.00 93.12 111 LEU A CA 1
ATOM 832 C C . LEU A 1 111 ? 1.371 -0.688 -12.916 1.00 93.12 111 LEU A C 1
ATOM 834 O O . LEU A 1 111 ? 0.542 0.203 -13.056 1.00 93.12 111 LEU A O 1
ATOM 838 N N . LEU A 1 112 ? 1.974 -1.279 -13.952 1.00 92.00 112 LEU A N 1
ATOM 839 C CA . LEU A 1 112 ? 1.733 -0.950 -15.364 1.00 92.00 112 LEU A CA 1
ATOM 840 C C . LEU A 1 112 ? 0.836 -1.965 -16.095 1.00 92.00 112 LEU A C 1
ATOM 842 O O . LEU A 1 112 ? 0.651 -1.827 -17.306 1.00 92.00 112 LEU A O 1
ATOM 846 N N . ALA A 1 113 ? 0.356 -2.996 -15.395 1.00 85.31 113 ALA A N 1
ATOM 847 C CA . ALA A 1 113 ? -0.528 -4.026 -15.942 1.00 85.31 113 ALA A CA 1
ATOM 848 C C . ALA A 1 113 ? -1.959 -3.500 -16.115 1.00 85.31 113 ALA A C 1
ATOM 850 O O . ALA A 1 113 ? -2.565 -3.839 -17.157 1.00 85.31 113 ALA A O 1
#

Sequence (113 aa):
MTPEEERCAEAEKLERIDEAFRRGDLDALRAAVGDPSVVPNGRMDDTVGSCLVYAIYRSPLAFIRSLLEIGADPNAPADDGFPPLIAALSCARDAPGAARRTDVDEILRVLLA